Protein AF-A0A238ZGU5-F1 (afdb_monomer_lite)

Radius of gyration: 11.05 Å; chains: 1; bounding box: 28×28×22 Å

Sequence (70 aa):
MSRVRAAQLPPVAVRRSIRRRANASLRDMGLTLGVSPMTVLRWEHGTSEPRLENAIAYRRLLDALHEATR

pLDDT: mean 95.08, std 6.14, range [60.38, 98.5]

Foldseek 3Di:
DDLVVLLDADPLCLLVVLCVLLVHQLPNVCVQLVHDSVVVVCCSVVVDHDDSVSSNSSRVVSVVSNVVRD

Organism: NCBI:txid1137994

InterPro domains:
  IPR001387 Cro/C1-type, helix-turn-helix domain [PF01381] (16-63)
  IPR001387 Cro/C1-type, helix-turn-helix domain [PS50943] (16-68)
  IPR001387 Cro/C1-type, helix-turn-helix domain [cd00093] (16-63)
  IPR010982 Lambda repressor-like, DNA-binding domain superfamily [G3DSA:1.10.260.40] (16-70)
  IPR010982 Lambda repressor-like, DNA-binding domain superfamily [SSF47413] (16-63)

Secondary structure (DSSP, 8-state):
--HHHHT-PPPHHHHHHHHHHTT--HHHHHHHHTS-HHHHHHHHHTSS---HHHHHHHHHHHHHHHHTT-

Structure (mmCIF, N/CA/C/O backbone):
data_AF-A0A238ZGU5-F1
#
_entry.id   AF-A0A238ZGU5-F1
#
loop_
_atom_site.group_PDB
_atom_site.id
_atom_site.type_symbol
_atom_site.label_atom_id
_atom_site.label_alt_id
_atom_site.label_comp_id
_atom_site.label_asym_id
_atom_site.label_entity_id
_atom_site.label_seq_id
_atom_site.pdbx_PDB_ins_code
_atom_site.Cartn_x
_atom_site.Cartn_y
_atom_site.Cartn_z
_atom_site.occupancy
_atom_site.B_iso_or_equiv
_atom_site.auth_seq_id
_atom_site.auth_comp_id
_atom_site.auth_asym_id
_atom_site.auth_atom_id
_atom_site.pdbx_PDB_model_num
ATOM 1 N N . MET A 1 1 ? 7.056 -20.745 -4.607 1.00 60.38 1 MET A N 1
ATOM 2 C CA . MET A 1 1 ? 6.944 -19.521 -5.442 1.00 60.38 1 MET A CA 1
ATOM 3 C C . MET A 1 1 ? 8.301 -18.834 -5.517 1.00 60.38 1 MET A C 1
ATOM 5 O O . MET A 1 1 ? 8.971 -18.761 -4.497 1.00 60.38 1 MET A O 1
ATOM 9 N N . SER A 1 2 ? 8.720 -18.340 -6.687 1.00 86.44 2 SER A N 1
ATOM 10 C CA . SER A 1 2 ? 9.950 -17.540 -6.796 1.00 86.44 2 SER A CA 1
ATOM 11 C C . SER A 1 2 ? 9.758 -16.156 -6.159 1.00 86.44 2 SER A C 1
ATOM 13 O O . SER A 1 2 ? 8.672 -15.579 -6.247 1.00 86.44 2 SER A O 1
ATOM 15 N N . ARG A 1 3 ? 10.811 -15.600 -5.536 1.00 80.94 3 ARG A N 1
ATOM 16 C CA . ARG A 1 3 ? 10.775 -14.259 -4.907 1.00 80.94 3 ARG A CA 1
ATOM 17 C C . ARG A 1 3 ? 10.360 -13.158 -5.889 1.00 80.94 3 ARG A C 1
ATOM 19 O O . ARG A 1 3 ? 9.621 -12.260 -5.512 1.00 80.94 3 ARG A O 1
ATOM 26 N N . VAL A 1 4 ? 10.764 -13.282 -7.154 1.00 83.50 4 VAL A N 1
ATOM 27 C CA . VAL A 1 4 ? 10.391 -12.349 -8.229 1.00 83.50 4 VAL A CA 1
ATOM 28 C C . VAL A 1 4 ? 8.880 -12.331 -8.460 1.00 83.50 4 VAL A C 1
ATOM 30 O O . VAL A 1 4 ? 8.297 -11.256 -8.518 1.00 83.50 4 VAL A O 1
ATOM 33 N N . ARG A 1 5 ? 8.218 -13.496 -8.532 1.00 84.06 5 ARG A N 1
ATOM 34 C CA . ARG A 1 5 ? 6.753 -13.561 -8.690 1.00 84.06 5 ARG A CA 1
ATOM 35 C C . ARG A 1 5 ? 6.024 -12.967 -7.486 1.00 84.06 5 ARG A C 1
ATOM 37 O O . ARG A 1 5 ? 5.055 -12.245 -7.666 1.00 84.06 5 ARG A O 1
ATOM 44 N N . ALA A 1 6 ? 6.515 -13.226 -6.274 1.00 84.19 6 ALA A N 1
ATOM 45 C CA . ALA A 1 6 ? 5.924 -12.679 -5.051 1.00 84.19 6 ALA A CA 1
ATOM 46 C C . ALA A 1 6 ? 6.022 -11.142 -4.961 1.00 84.19 6 ALA A C 1
ATOM 48 O O . ALA A 1 6 ? 5.216 -10.524 -4.277 1.00 84.19 6 ALA A O 1
ATOM 49 N N . ALA A 1 7 ? 6.992 -10.531 -5.649 1.00 90.06 7 ALA A N 1
ATOM 50 C CA . ALA A 1 7 ? 7.187 -9.084 -5.691 1.00 90.06 7 ALA A CA 1
ATOM 51 C C . ALA A 1 7 ? 6.393 -8.380 -6.805 1.00 90.06 7 ALA A C 1
ATOM 53 O O . ALA A 1 7 ? 6.434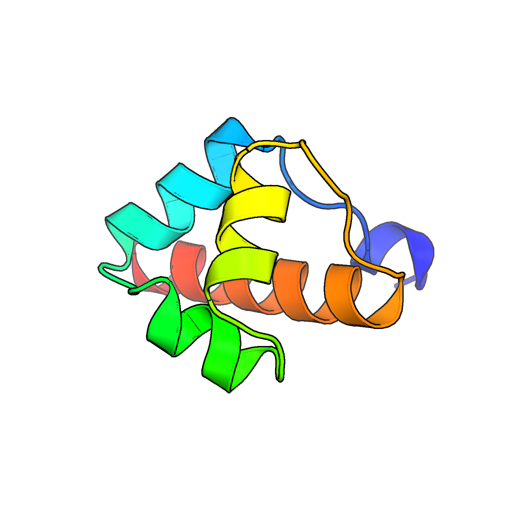 -7.154 -6.897 1.00 90.06 7 ALA A O 1
ATOM 54 N N . GLN A 1 8 ? 5.691 -9.122 -7.669 1.00 93.12 8 GLN A N 1
ATOM 55 C CA . GLN A 1 8 ? 4.904 -8.524 -8.746 1.00 93.12 8 GLN A CA 1
ATOM 56 C C . GLN A 1 8 ? 3.683 -7.816 -8.162 1.00 93.12 8 GLN A C 1
ATOM 58 O O . GLN A 1 8 ? 2.700 -8.447 -7.770 1.00 93.12 8 GLN A O 1
ATOM 63 N N . LEU A 1 9 ? 3.749 -6.490 -8.100 1.00 94.50 9 LEU A N 1
ATOM 64 C CA . LEU A 1 9 ? 2.651 -5.662 -7.623 1.00 94.50 9 LEU A CA 1
ATOM 65 C C . LEU A 1 9 ? 1.601 -5.448 -8.721 1.00 94.50 9 LEU A C 1
ATOM 67 O O . LEU A 1 9 ? 1.958 -5.337 -9.896 1.00 94.50 9 LEU A O 1
ATOM 71 N N . PRO A 1 10 ? 0.313 -5.316 -8.356 1.00 94.94 10 PRO A N 1
ATOM 72 C CA . PRO A 1 10 ? -0.702 -4.818 -9.275 1.00 94.94 10 PRO A CA 1
ATOM 73 C C . PRO A 1 10 ? -0.338 -3.423 -9.818 1.00 94.94 10 PRO A C 1
ATOM 75 O O . PRO A 1 10 ? 0.454 -2.705 -9.189 1.00 94.94 10 PRO A O 1
ATOM 78 N N . PRO A 1 11 ? -0.950 -2.983 -10.932 1.00 95.25 11 PRO A N 1
ATOM 79 C CA . PRO A 1 11 ? -0.807 -1.612 -11.418 1.00 95.25 11 PRO A CA 1
ATOM 80 C C . PRO A 1 11 ? -1.135 -0.585 -10.328 1.00 95.25 11 PRO A C 1
ATOM 82 O O . PRO A 1 11 ? -2.041 -0.804 -9.521 1.00 95.25 11 PRO A O 1
ATOM 85 N N . VAL A 1 12 ? -0.440 0.555 -10.318 1.00 94.50 12 VAL A N 1
ATOM 86 C CA . VAL A 1 12 ? -0.552 1.594 -9.271 1.00 94.50 12 VAL A CA 1
ATOM 87 C C . VAL A 1 12 ? -1.999 2.020 -8.977 1.00 94.50 12 VAL A C 1
ATOM 89 O O . VAL A 1 12 ? -2.400 2.101 -7.815 1.00 94.50 12 VAL A O 1
ATOM 92 N N . ALA A 1 13 ? -2.831 2.156 -10.016 1.00 90.75 13 ALA A N 1
ATOM 93 C CA . ALA A 1 13 ? -4.251 2.490 -9.888 1.00 90.75 13 ALA A CA 1
ATOM 94 C C . ALA A 1 13 ? -5.055 1.430 -9.107 1.00 90.75 13 ALA A C 1
ATOM 96 O O . ALA A 1 13 ? -5.959 1.761 -8.336 1.00 90.75 13 ALA A O 1
ATOM 97 N N . VAL A 1 14 ? -4.698 0.152 -9.265 1.00 96.81 14 VAL A N 1
ATOM 98 C CA . VAL A 1 14 ? -5.351 -0.975 -8.588 1.00 96.81 14 VAL A CA 1
ATOM 99 C C . VAL A 1 14 ? -4.962 -1.019 -7.112 1.00 96.81 14 VAL A C 1
ATOM 101 O O . VAL A 1 14 ? -5.832 -1.237 -6.271 1.00 96.81 14 VAL A O 1
ATOM 104 N N . ARG A 1 15 ? -3.693 -0.733 -6.778 1.00 97.00 15 ARG A N 1
ATOM 105 C CA . ARG A 1 15 ? -3.189 -0.722 -5.389 1.00 97.00 15 ARG A CA 1
ATOM 106 C C . ARG A 1 15 ? -4.047 0.187 -4.496 1.00 97.00 15 ARG A C 1
ATOM 108 O O . ARG A 1 15 ? -4.605 -0.261 -3.493 1.00 97.00 15 ARG A O 1
ATOM 115 N N . ARG A 1 16 ? -4.244 1.442 -4.928 1.00 96.56 16 ARG A N 1
ATOM 116 C CA . ARG A 1 16 ? -5.074 2.440 -4.227 1.00 96.56 16 ARG A CA 1
ATOM 117 C C . ARG A 1 16 ? -6.541 2.024 -4.139 1.00 96.56 16 ARG A C 1
ATOM 119 O O . ARG A 1 16 ? -7.197 2.294 -3.134 1.00 96.56 16 ARG A O 1
ATOM 126 N N . SER A 1 17 ? -7.071 1.403 -5.194 1.00 97.06 17 SER A N 1
ATOM 127 C CA . SER A 1 17 ? -8.463 0.950 -5.224 1.00 97.06 17 SER A CA 1
ATOM 128 C C . SER A 1 17 ? -8.725 -0.152 -4.198 1.00 97.06 17 SER A C 1
ATOM 130 O O . SER A 1 17 ? -9.698 -0.035 -3.456 1.00 97.06 17 SER A O 1
ATOM 132 N N . ILE A 1 18 ? -7.852 -1.161 -4.114 1.00 97.75 18 ILE A N 1
ATOM 133 C CA . ILE A 1 18 ? -7.944 -2.244 -3.122 1.00 97.75 18 ILE A CA 1
ATOM 134 C C . ILE A 1 18 ? -7.955 -1.659 -1.710 1.00 97.75 18 ILE A C 1
ATOM 136 O O . ILE A 1 18 ? -8.890 -1.893 -0.947 1.00 97.75 18 ILE A O 1
ATOM 140 N N . ARG A 1 19 ? -6.964 -0.817 -1.391 1.00 97.25 19 ARG A N 1
ATOM 141 C CA . ARG A 1 19 ? -6.856 -0.190 -0.070 1.00 97.25 19 ARG A CA 1
ATOM 142 C C . ARG A 1 19 ? -8.124 0.576 0.314 1.00 97.25 19 ARG A C 1
ATOM 144 O O . ARG A 1 19 ? -8.607 0.453 1.435 1.00 97.25 19 ARG A O 1
ATOM 151 N N . ARG A 1 20 ? -8.661 1.382 -0.610 1.00 97.06 20 ARG A N 1
ATOM 152 C CA . ARG A 1 20 ? -9.865 2.190 -0.365 1.00 97.06 20 ARG A CA 1
ATOM 153 C C . ARG A 1 20 ? -11.112 1.342 -0.145 1.00 97.06 20 ARG A C 1
ATOM 155 O O . ARG A 1 20 ? -11.890 1.681 0.736 1.00 97.06 20 ARG A O 1
ATOM 162 N N . ARG A 1 21 ? -11.297 0.261 -0.910 1.00 97.19 21 ARG A N 1
ATOM 163 C CA . ARG A 1 21 ? -12.424 -0.666 -0.702 1.00 97.19 21 ARG A CA 1
ATOM 164 C C . ARG A 1 21 ? -12.366 -1.326 0.672 1.00 97.19 21 ARG A C 1
ATOM 166 O O . ARG A 1 21 ? -13.403 -1.498 1.293 1.00 97.19 21 ARG A O 1
ATOM 173 N N . ALA A 1 22 ? -11.162 -1.597 1.169 1.00 96.69 22 ALA A N 1
ATOM 174 C CA . ALA A 1 22 ? -10.945 -2.128 2.512 1.00 96.69 22 ALA A CA 1
ATOM 175 C C . ALA A 1 22 ? -10.996 -1.081 3.631 1.00 96.69 22 ALA A C 1
ATOM 177 O O . ALA A 1 22 ? -10.685 -1.405 4.772 1.00 96.69 22 ALA A O 1
ATOM 178 N N . ASN A 1 23 ? -11.339 0.174 3.318 1.00 97.31 23 ASN A N 1
ATOM 179 C CA . ASN A 1 23 ? -11.318 1.300 4.253 1.00 97.31 23 ASN A CA 1
ATOM 180 C C . ASN A 1 23 ? -9.983 1.445 5.022 1.00 97.31 23 ASN A C 1
ATOM 182 O O . ASN A 1 23 ? -9.940 1.988 6.124 1.00 97.31 23 ASN A O 1
ATOM 186 N N . ALA A 1 24 ? -8.876 0.970 4.440 1.00 97.31 24 ALA A N 1
ATOM 187 C CA . ALA A 1 24 ? -7.566 1.012 5.072 1.00 97.31 24 ALA A CA 1
ATOM 188 C C . ALA A 1 24 ? -6.918 2.389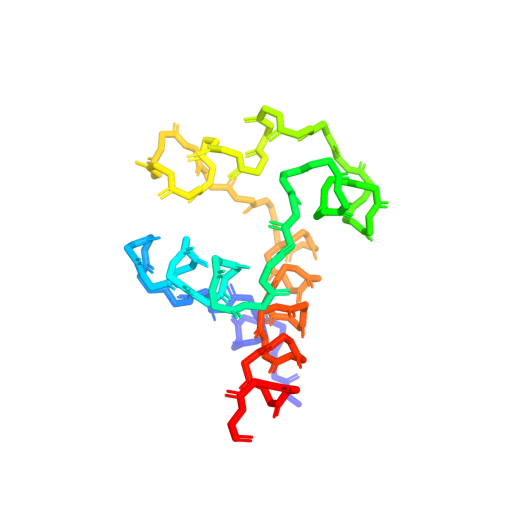 4.860 1.00 97.31 24 ALA A C 1
ATOM 190 O O . ALA A 1 24 ? -6.758 2.884 3.729 1.00 97.31 24 ALA A O 1
ATOM 191 N N . SER A 1 25 ? -6.517 3.040 5.952 1.00 98.12 25 SER A N 1
ATOM 192 C CA . SER A 1 25 ? -5.824 4.323 5.864 1.00 98.12 25 SER A CA 1
ATOM 193 C C . SER A 1 25 ? -4.374 4.124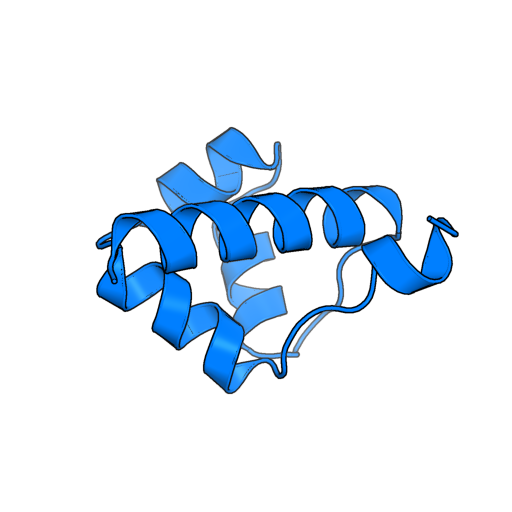 5.407 1.00 98.12 25 SER A C 1
ATOM 195 O O . SER A 1 25 ? -3.785 3.058 5.571 1.00 98.12 25 SER A O 1
ATOM 197 N N . LEU A 1 26 ? -3.743 5.166 4.855 1.00 98.25 26 LEU A N 1
ATOM 198 C CA . LEU A 1 26 ? -2.302 5.116 4.554 1.00 98.25 26 LEU A CA 1
ATOM 199 C C . LEU A 1 26 ? -1.459 4.895 5.821 1.00 98.25 26 LEU A C 1
ATOM 201 O O . LEU A 1 26 ? -0.351 4.369 5.734 1.00 98.25 26 LEU A O 1
ATOM 205 N N . ARG A 1 27 ? -1.982 5.299 6.987 1.00 98.31 27 ARG A N 1
ATOM 206 C CA . ARG A 1 27 ? -1.340 5.083 8.281 1.00 98.31 27 ARG A CA 1
ATOM 207 C C . ARG A 1 27 ? -1.310 3.607 8.643 1.00 98.31 27 ARG A C 1
ATOM 209 O O . ARG A 1 27 ? -0.241 3.120 8.991 1.00 98.31 27 ARG A O 1
ATOM 216 N N . ASP A 1 28 ? -2.429 2.908 8.497 1.00 97.56 28 ASP A N 1
ATOM 217 C CA . ASP A 1 28 ? -2.510 1.475 8.801 1.00 97.56 28 ASP A CA 1
ATOM 218 C C . ASP A 1 28 ? -1.597 0.680 7.870 1.00 97.56 28 ASP A C 1
ATOM 220 O O . ASP A 1 28 ? -0.788 -0.120 8.327 1.00 97.56 28 ASP A O 1
ATOM 224 N N . MET A 1 29 ? -1.620 1.007 6.574 1.00 98.25 29 MET A N 1
ATOM 225 C CA . MET A 1 29 ? -0.716 0.405 5.589 1.00 98.25 29 MET A CA 1
ATOM 226 C C . MET A 1 29 ? 0.754 0.609 5.960 1.00 98.25 29 MET A C 1
ATOM 228 O O . MET A 1 29 ? 1.541 -0.331 5.913 1.00 98.25 29 MET A O 1
ATOM 232 N N . GLY A 1 30 ? 1.131 1.840 6.322 1.00 98.31 30 GLY A N 1
ATOM 233 C CA . GLY A 1 30 ? 2.499 2.167 6.716 1.00 98.31 30 GLY A CA 1
ATOM 234 C C . GLY A 1 30 ? 2.940 1.399 7.962 1.00 98.31 30 GLY A C 1
ATOM 235 O O . GLY A 1 30 ? 4.014 0.805 7.958 1.00 98.31 30 GLY A O 1
ATOM 236 N N . LEU A 1 31 ? 2.083 1.339 8.986 1.00 98.25 31 LEU A N 1
ATOM 237 C CA . LEU A 1 31 ? 2.340 0.577 10.211 1.00 98.25 31 LEU A CA 1
ATOM 238 C C . LEU A 1 31 ? 2.539 -0.914 9.922 1.00 98.25 31 LEU A C 1
ATOM 240 O O . LEU A 1 31 ? 3.516 -1.492 10.388 1.00 98.25 31 LEU A O 1
ATOM 244 N N . THR A 1 32 ? 1.669 -1.527 9.116 1.00 97.75 32 THR A N 1
ATOM 245 C CA . THR A 1 32 ? 1.785 -2.948 8.754 1.00 97.75 32 THR A CA 1
ATOM 246 C C . THR A 1 32 ? 3.036 -3.245 7.926 1.00 97.75 32 THR A C 1
ATOM 248 O O . THR A 1 32 ? 3.624 -4.314 8.060 1.00 97.75 32 THR A O 1
ATOM 251 N N . LEU A 1 33 ? 3.458 -2.310 7.071 1.00 97.62 33 LEU A N 1
ATOM 252 C CA . LEU A 1 33 ? 4.612 -2.477 6.182 1.00 9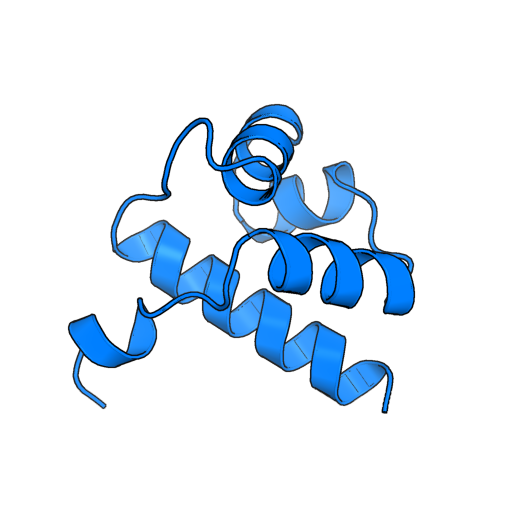7.62 33 LEU A CA 1
ATOM 253 C C . LEU A 1 33 ? 5.930 -1.967 6.784 1.00 97.62 33 LEU A C 1
ATOM 255 O O . LEU A 1 33 ? 6.968 -2.088 6.138 1.00 97.62 33 LEU A O 1
ATOM 259 N N . GLY A 1 34 ? 5.907 -1.380 7.984 1.00 98.06 34 GLY A N 1
ATOM 260 C CA . GLY A 1 34 ? 7.091 -0.796 8.618 1.00 98.06 34 GLY A CA 1
ATOM 261 C C . GLY A 1 34 ? 7.656 0.426 7.879 1.00 98.06 34 GLY A C 1
ATOM 262 O O . GLY A 1 34 ? 8.855 0.688 7.948 1.00 98.06 34 GLY A O 1
ATOM 263 N N . VAL A 1 35 ? 6.819 1.174 7.153 1.00 98.31 35 VAL A N 1
ATOM 264 C CA . VAL A 1 35 ? 7.216 2.370 6.388 1.00 98.31 35 VAL A CA 1
ATOM 265 C C . VAL A 1 35 ? 6.326 3.567 6.711 1.00 98.31 35 VAL A C 1
ATOM 267 O O . VAL A 1 35 ? 5.239 3.440 7.269 1.00 98.31 35 VAL A O 1
ATOM 270 N N . SER A 1 36 ? 6.756 4.772 6.333 1.00 98.50 36 SER A N 1
ATOM 271 C CA . SER A 1 36 ? 5.920 5.958 6.532 1.00 98.50 36 SER A CA 1
ATOM 272 C C . SER A 1 36 ? 4.667 5.931 5.634 1.00 98.50 36 SER A C 1
ATOM 274 O O . SER A 1 36 ? 4.735 5.446 4.500 1.00 98.50 36 SER A O 1
ATOM 276 N N . PRO A 1 37 ? 3.540 6.539 6.054 1.00 98.38 37 PRO A N 1
ATOM 277 C CA . PRO A 1 37 ? 2.331 6.641 5.223 1.00 98.38 37 PRO A CA 1
ATOM 278 C C . PRO A 1 37 ? 2.591 7.339 3.878 1.00 98.38 37 PRO A C 1
ATOM 280 O O . PRO A 1 37 ? 2.009 6.995 2.850 1.00 98.38 37 PRO A O 1
ATOM 283 N N . MET A 1 38 ? 3.522 8.301 3.877 1.00 98.44 38 MET A N 1
ATOM 284 C CA . MET A 1 38 ? 3.983 9.009 2.681 1.00 98.44 38 MET A CA 1
ATOM 285 C C . MET A 1 38 ? 4.697 8.079 1.689 1.00 98.44 38 MET A C 1
ATOM 287 O O . MET A 1 38 ? 4.589 8.266 0.480 1.00 98.44 38 MET A O 1
ATOM 291 N N . THR A 1 39 ? 5.406 7.059 2.179 1.00 98.19 39 THR A N 1
ATOM 292 C CA . THR A 1 39 ? 6.055 6.052 1.327 1.00 98.19 39 THR A CA 1
ATOM 293 C C . THR A 1 39 ? 5.010 5.232 0.573 1.00 98.19 39 THR A C 1
ATOM 295 O O . THR A 1 39 ? 5.111 5.089 -0.643 1.00 98.19 39 THR A O 1
ATOM 298 N N . VAL A 1 40 ? 3.954 4.790 1.266 1.00 98.19 40 VAL A N 1
ATOM 299 C CA . VAL A 1 40 ? 2.826 4.075 0.644 1.00 98.19 40 VAL A CA 1
ATOM 300 C C . VAL A 1 40 ? 2.125 4.956 -0.392 1.00 98.19 40 VAL A C 1
ATOM 302 O O . VAL A 1 40 ? 1.849 4.499 -1.498 1.00 98.19 40 VAL A O 1
ATOM 305 N N . LEU A 1 41 ? 1.896 6.239 -0.082 1.00 97.94 41 LEU A N 1
ATOM 306 C CA . LEU A 1 41 ? 1.301 7.187 -1.030 1.00 97.94 41 LEU A CA 1
ATOM 307 C C . LEU A 1 41 ? 2.111 7.289 -2.332 1.00 97.94 41 LEU A C 1
ATOM 309 O O . LEU A 1 41 ? 1.533 7.262 -3.417 1.00 97.94 41 LEU A O 1
ATOM 313 N N . ARG A 1 42 ? 3.443 7.380 -2.238 1.00 98.06 42 ARG A N 1
ATOM 314 C CA . ARG A 1 42 ? 4.331 7.447 -3.410 1.00 98.06 42 ARG A CA 1
ATOM 315 C C . ARG A 1 42 ? 4.285 6.165 -4.244 1.00 98.06 42 ARG A C 1
ATOM 317 O O . ARG A 1 42 ? 4.208 6.257 -5.467 1.00 98.06 42 ARG A O 1
ATOM 324 N N . TRP A 1 43 ? 4.222 4.995 -3.604 1.00 98.12 43 TRP A N 1
ATOM 325 C CA . TRP A 1 43 ? 4.035 3.710 -4.295 1.00 98.12 43 TRP A CA 1
ATOM 326 C C . TRP A 1 43 ? 2.671 3.583 -4.981 1.00 98.12 43 TRP A C 1
ATOM 328 O O . TRP A 1 43 ? 2.572 2.961 -6.038 1.00 98.12 43 TRP A O 1
ATOM 338 N N . GLU A 1 44 ? 1.612 4.154 -4.400 1.00 97.69 44 GLU A N 1
ATOM 339 C CA . GLU A 1 44 ? 0.276 4.205 -5.015 1.00 97.69 44 GLU A CA 1
ATOM 340 C C . GLU A 1 44 ? 0.189 5.217 -6.162 1.00 97.69 44 GLU A C 1
ATOM 342 O O . GLU A 1 44 ? -0.663 5.080 -7.037 1.00 97.69 44 GLU A O 1
ATOM 347 N N . HIS A 1 45 ? 1.048 6.236 -6.160 1.00 96.25 45 HIS A N 1
ATOM 348 C CA . HIS A 1 45 ? 1.137 7.241 -7.221 1.00 96.25 45 HIS A CA 1
ATOM 349 C C . HIS A 1 45 ? 2.170 6.884 -8.303 1.00 96.25 45 HIS A C 1
ATOM 351 O O . HIS A 1 45 ? 2.230 7.567 -9.321 1.00 96.25 45 HIS A O 1
ATOM 357 N N . GLY A 1 46 ? 2.984 5.843 -8.098 1.00 95.94 46 GLY A N 1
ATOM 358 C CA . GLY A 1 46 ? 4.055 5.448 -9.020 1.00 95.94 46 GLY A CA 1
ATOM 359 C C . GLY A 1 46 ? 5.249 6.406 -9.048 1.00 95.94 46 GLY A C 1
ATOM 360 O O . GLY A 1 46 ? 6.074 6.324 -9.951 1.00 95.94 46 GLY A O 1
ATOM 361 N N . THR A 1 47 ? 5.364 7.318 -8.077 1.00 97.06 47 THR A N 1
ATOM 362 C CA . THR A 1 47 ? 6.503 8.252 -7.986 1.00 97.06 47 THR A CA 1
ATOM 363 C C . THR A 1 47 ? 7.731 7.618 -7.334 1.00 97.06 47 THR A C 1
ATOM 365 O O . THR A 1 47 ? 8.829 8.165 -7.401 1.00 97.06 47 THR A O 1
ATOM 368 N N . SER A 1 48 ? 7.560 6.452 -6.714 1.00 96.94 48 SER A N 1
ATOM 369 C CA . SER A 1 48 ? 8.633 5.540 -6.332 1.00 96.94 48 SER A CA 1
ATOM 370 C C . SER A 1 48 ? 8.115 4.104 -6.332 1.00 96.94 48 SER A C 1
ATOM 372 O O . SER A 1 48 ? 6.906 3.873 -6.298 1.00 96.94 48 SER A O 1
ATOM 374 N N . GLU A 1 49 ? 9.028 3.135 -6.317 1.00 94.56 49 GLU A N 1
ATOM 375 C CA . GLU A 1 49 ? 8.692 1.716 -6.173 1.00 94.56 49 GLU A CA 1
ATOM 376 C C . GLU A 1 49 ? 9.310 1.138 -4.886 1.00 94.56 49 GLU A C 1
ATOM 378 O O . GLU A 1 49 ? 10.366 1.599 -4.432 1.00 94.56 49 GLU A O 1
ATOM 383 N N . PRO A 1 50 ? 8.660 0.146 -4.254 1.00 96.88 50 PRO A N 1
ATOM 384 C CA . PRO A 1 50 ? 9.224 -0.560 -3.115 1.00 96.88 50 PRO A CA 1
ATOM 385 C C . PRO A 1 50 ? 10.411 -1.432 -3.529 1.00 96.88 50 PRO A C 1
ATOM 387 O O . PRO A 1 50 ? 10.455 -2.004 -4.617 1.00 96.88 50 PRO A O 1
ATOM 390 N N . ARG A 1 51 ? 11.354 -1.609 -2.600 1.00 95.81 51 ARG A N 1
ATOM 391 C CA . ARG A 1 51 ? 12.391 -2.645 -2.712 1.00 95.81 51 ARG A CA 1
ATOM 392 C C . ARG A 1 51 ? 11.772 -4.036 -2.598 1.00 95.81 51 ARG A C 1
ATOM 394 O O . ARG A 1 51 ? 10.667 -4.174 -2.084 1.00 95.81 51 ARG A O 1
ATOM 401 N N . LEU A 1 52 ? 12.506 -5.064 -3.028 1.00 95.12 52 LEU A N 1
ATOM 402 C CA . LEU A 1 52 ? 12.016 -6.442 -3.151 1.00 95.12 52 LEU A CA 1
ATOM 403 C C . LEU A 1 52 ? 11.235 -6.941 -1.922 1.00 95.12 52 LEU A C 1
ATOM 405 O O . LEU A 1 52 ? 10.129 -7.453 -2.066 1.00 95.12 52 LEU A O 1
ATOM 409 N N . GLU A 1 53 ? 11.788 -6.779 -0.721 1.00 95.88 53 GLU A N 1
ATOM 410 C CA . GLU A 1 53 ? 11.150 -7.204 0.534 1.00 95.88 53 GLU A CA 1
ATOM 411 C C . GLU A 1 53 ? 9.816 -6.489 0.796 1.00 95.88 53 GLU A C 1
ATOM 413 O O . GLU A 1 53 ? 8.799 -7.138 1.048 1.00 95.88 53 GLU A O 1
ATOM 418 N N . ASN A 1 54 ? 9.792 -5.167 0.618 1.00 97.56 54 ASN A N 1
ATOM 419 C CA . ASN A 1 54 ? 8.594 -4.349 0.760 1.00 97.56 54 ASN A CA 1
ATOM 420 C C . ASN A 1 54 ? 7.585 -4.621 -0.354 1.00 97.56 54 ASN A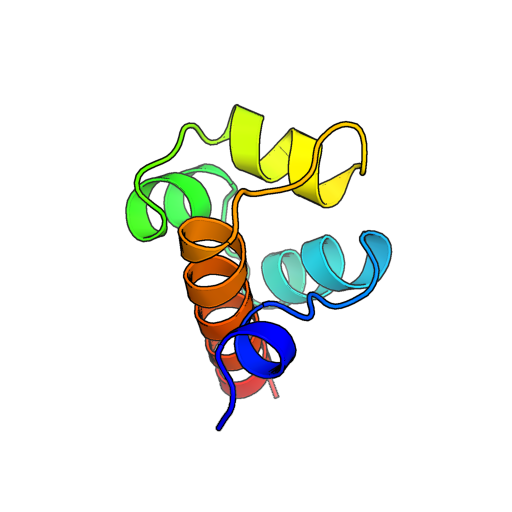 C 1
ATOM 422 O O . ASN A 1 54 ? 6.390 -4.584 -0.099 1.00 97.56 54 ASN A O 1
ATOM 426 N N . ALA A 1 55 ? 8.034 -4.937 -1.570 1.00 97.69 55 ALA A N 1
ATOM 427 C CA . ALA A 1 55 ? 7.156 -5.296 -2.677 1.00 97.69 55 ALA A CA 1
ATOM 428 C C . ALA A 1 55 ? 6.407 -6.601 -2.375 1.00 97.69 55 ALA A C 1
ATOM 430 O O . ALA A 1 55 ? 5.201 -6.682 -2.589 1.00 97.69 55 ALA A O 1
ATOM 431 N N . ILE A 1 56 ? 7.099 -7.593 -1.804 1.00 97.69 56 ILE A N 1
ATOM 432 C CA . ILE A 1 56 ? 6.491 -8.855 -1.365 1.00 97.69 56 ILE A CA 1
ATOM 433 C C . ILE A 1 56 ? 5.511 -8.618 -0.210 1.00 97.69 56 ILE A C 1
ATOM 435 O O . ILE A 1 56 ? 4.385 -9.115 -0.252 1.00 97.69 56 ILE A O 1
ATOM 439 N N . ALA A 1 57 ? 5.916 -7.869 0.821 1.00 97.88 57 ALA A N 1
ATOM 440 C CA . ALA A 1 57 ? 5.051 -7.567 1.964 1.00 97.88 57 ALA A CA 1
ATOM 441 C C . ALA A 1 57 ? 3.803 -6.784 1.532 1.00 97.88 57 ALA A C 1
ATOM 443 O O . ALA A 1 57 ? 2.681 -7.129 1.903 1.00 97.88 57 ALA A O 1
ATOM 444 N N . TYR A 1 58 ? 3.989 -5.784 0.674 1.00 98.12 58 TYR A N 1
ATOM 445 C CA . TYR A 1 58 ? 2.908 -4.966 0.150 1.00 98.12 58 TYR A CA 1
ATOM 446 C C . TYR A 1 58 ? 1.960 -5.776 -0.730 1.00 98.12 58 TYR A C 1
ATOM 448 O O . TYR A 1 58 ? 0.746 -5.659 -0.583 1.00 98.12 58 TYR A O 1
ATOM 456 N N . ARG A 1 59 ? 2.490 -6.661 -1.582 1.00 97.94 59 ARG A N 1
ATOM 457 C CA . ARG A 1 59 ? 1.669 -7.575 -2.379 1.00 97.94 59 ARG A CA 1
ATOM 458 C C . ARG A 1 59 ? 0.773 -8.442 -1.494 1.00 97.94 59 ARG A C 1
ATOM 460 O O . ARG A 1 59 ? -0.428 -8.492 -1.731 1.00 97.94 59 ARG A O 1
ATOM 467 N N . ARG A 1 60 ? 1.342 -9.063 -0.456 1.00 97.88 60 ARG A N 1
ATOM 468 C CA . ARG A 1 60 ? 0.591 -9.901 0.494 1.00 97.88 60 ARG A CA 1
ATOM 469 C C . ARG A 1 60 ? -0.504 -9.119 1.211 1.00 97.88 60 ARG A C 1
ATOM 471 O O . ARG A 1 60 ? -1.614 -9.620 1.341 1.00 97.88 60 ARG A O 1
ATOM 478 N N . LEU A 1 61 ? -0.203 -7.893 1.643 1.00 98.00 61 LEU A N 1
ATOM 479 C CA . LEU A 1 61 ? -1.192 -7.028 2.281 1.00 98.00 61 LEU A CA 1
ATOM 480 C C . LEU A 1 61 ? -2.337 -6.683 1.319 1.00 98.00 61 LEU A C 1
ATOM 482 O O . LEU A 1 61 ? -3.498 -6.779 1.696 1.00 98.00 61 LEU A O 1
ATOM 486 N N . LEU A 1 62 ? -2.028 -6.321 0.070 1.00 97.94 62 LEU A N 1
ATOM 487 C CA . LEU A 1 62 ? -3.050 -6.036 -0.941 1.00 97.94 62 LEU A CA 1
ATOM 488 C C . LEU A 1 62 ? -3.927 -7.257 -1.236 1.00 97.94 62 LEU A C 1
ATOM 490 O O . LEU A 1 62 ? -5.141 -7.106 -1.332 1.00 97.94 62 LEU A O 1
ATOM 494 N N . ASP A 1 63 ? -3.337 -8.447 -1.354 1.00 97.62 63 ASP A N 1
ATOM 495 C CA . ASP A 1 63 ? -4.098 -9.679 -1.578 1.00 97.62 63 ASP A CA 1
ATOM 496 C C . ASP A 1 63 ? -5.052 -9.955 -0.397 1.00 97.62 63 ASP A C 1
ATOM 498 O O . ASP A 1 63 ? -6.238 -10.18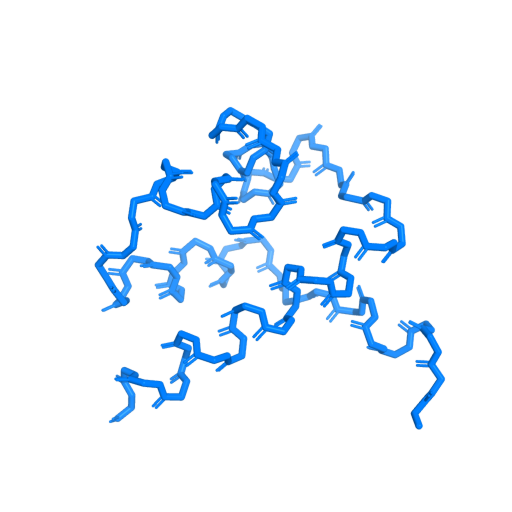9 -0.625 1.00 97.62 63 ASP A O 1
ATOM 502 N N . ALA A 1 64 ? -4.582 -9.815 0.850 1.00 97.69 64 ALA A N 1
ATOM 503 C CA . ALA A 1 64 ? -5.405 -10.004 2.049 1.00 97.69 64 ALA A CA 1
ATOM 504 C C . ALA A 1 64 ? -6.555 -8.984 2.161 1.00 97.69 64 ALA A C 1
ATOM 506 O O . ALA A 1 64 ? -7.688 -9.350 2.467 1.00 97.69 64 ALA A O 1
ATOM 507 N N . LEU A 1 65 ? -6.296 -7.701 1.874 1.00 97.44 65 LEU A N 1
ATOM 508 C CA . LEU A 1 65 ? -7.335 -6.662 1.867 1.00 97.44 65 LEU A CA 1
ATOM 509 C C . LEU A 1 65 ? -8.380 -6.903 0.770 1.00 97.44 65 LEU A C 1
ATOM 511 O O . LEU A 1 65 ? -9.568 -6.654 0.970 1.00 97.44 65 LEU A O 1
ATOM 515 N N . HIS A 1 66 ? -7.941 -7.370 -0.400 1.00 96.88 66 HIS A N 1
ATOM 516 C CA . HIS A 1 66 ? -8.830 -7.671 -1.519 1.00 96.88 66 HIS A CA 1
ATOM 517 C C . HIS A 1 66 ? -9.688 -8.914 -1.258 1.00 96.88 66 HIS A C 1
ATOM 519 O O . HIS A 1 66 ? -10.835 -8.960 -1.683 1.00 96.88 66 HIS A O 1
ATOM 525 N N . GLU A 1 67 ? -9.163 -9.909 -0.545 1.00 96.25 67 GLU A N 1
ATOM 526 C CA . GLU A 1 67 ? -9.932 -11.074 -0.094 1.00 96.25 67 GLU A CA 1
ATOM 527 C C . GLU A 1 67 ? -10.980 -10.698 0.961 1.00 96.25 67 GLU A C 1
ATOM 529 O O . GLU A 1 67 ? -12.132 -11.096 0.834 1.00 96.25 67 GLU A O 1
ATOM 534 N N . ALA A 1 68 ? -10.624 -9.859 1.937 1.00 93.69 68 ALA A N 1
ATOM 535 C CA . ALA A 1 68 ? -11.529 -9.436 3.010 1.00 93.69 68 ALA A CA 1
ATOM 536 C C . ALA A 1 68 ? -12.680 -8.511 2.560 1.00 93.69 68 ALA A C 1
ATOM 538 O O . ALA A 1 68 ? -13.574 -8.218 3.351 1.00 93.69 68 ALA A O 1
ATOM 539 N N . THR A 1 69 ? -12.640 -8.004 1.324 1.00 92.75 69 THR A N 1
ATOM 540 C CA . THR A 1 69 ? -13.619 -7.043 0.776 1.00 92.75 69 THR A CA 1
ATOM 541 C C . THR A 1 69 ? -14.432 -7.585 -0.393 1.00 92.75 69 THR A C 1
ATOM 543 O O . THR A 1 69 ? -15.144 -6.819 -1.050 1.00 92.75 69 THR A O 1
ATOM 546 N N . ARG A 1 70 ? -14.294 -8.880 -0.680 1.00 75.38 70 ARG A N 1
ATOM 547 C CA . ARG A 1 70 ? -15.094 -9.593 -1.675 1.00 75.38 70 ARG A CA 1
ATOM 548 C C . ARG A 1 70 ? -16.410 -10.103 -1.114 1.00 75.38 70 ARG A C 1
ATOM 550 O O . ARG A 1 70 ? -16.479 -10.356 0.106 1.00 75.38 70 ARG A O 1
#